Protein AF-H6RP05-F1 (afdb_monomer_lite)

Organism: Blastococcus saxobsidens (strain DD2) (NCBI:txid1146883)

Structure (mmCIF, N/CA/C/O backbone):
data_AF-H6RP05-F1
#
_entry.id   AF-H6RP05-F1
#
loop_
_atom_site.group_PDB
_atom_site.id
_atom_site.type_symbol
_atom_site.label_atom_id
_atom_site.label_alt_id
_atom_site.label_comp_id
_atom_site.label_asym_id
_atom_site.label_entity_id
_atom_site.label_seq_id
_atom_site.pdbx_PDB_ins_code
_atom_site.Cartn_x
_atom_site.Cartn_y
_atom_site.Cartn_z
_atom_site.occupancy
_atom_site.B_iso_or_equiv
_atom_site.auth_seq_id
_atom_site.auth_comp_id
_atom_site.auth_asym_id
_atom_site.auth_atom_id
_atom_site.pdbx_PDB_model_num
ATOM 1 N N . MET A 1 1 ? -2.350 -9.728 -53.971 1.00 42.91 1 MET A N 1
ATOM 2 C CA . MET A 1 1 ? -1.338 -10.068 -52.957 1.00 42.91 1 MET A CA 1
ATOM 3 C C . MET A 1 1 ? -1.697 -9.214 -51.763 1.00 42.91 1 MET A C 1
ATOM 5 O O . MET A 1 1 ? -1.488 -8.012 -51.818 1.00 42.91 1 MET A O 1
ATOM 9 N N . ILE A 1 2 ? -2.475 -9.787 -50.847 1.00 41.34 2 ILE A N 1
ATOM 10 C CA . ILE A 1 2 ? -2.948 -9.093 -49.649 1.00 41.34 2 ILE A CA 1
ATOM 11 C C . ILE A 1 2 ? -1.836 -9.276 -48.624 1.00 41.34 2 ILE A C 1
ATOM 13 O O . ILE A 1 2 ? -1.388 -10.398 -48.407 1.00 41.34 2 ILE A O 1
ATOM 17 N N . ASP A 1 3 ? -1.340 -8.153 -48.126 1.00 42.94 3 ASP A N 1
ATOM 18 C CA . ASP A 1 3 ? -0.384 -8.073 -47.033 1.00 42.94 3 ASP A CA 1
ATOM 19 C C . ASP A 1 3 ? -1.145 -8.438 -45.751 1.00 42.94 3 ASP A C 1
ATOM 21 O O . ASP A 1 3 ? -1.974 -7.660 -45.273 1.00 42.94 3 ASP A O 1
ATOM 25 N N . ASP A 1 4 ? -0.957 -9.673 -45.276 1.00 38.75 4 ASP A N 1
ATOM 26 C CA . ASP A 1 4 ? -1.400 -10.116 -43.954 1.00 38.75 4 ASP A CA 1
ATOM 27 C C . ASP A 1 4 ? -0.517 -9.401 -42.928 1.00 38.75 4 ASP A C 1
ATOM 29 O O . ASP A 1 4 ? 0.504 -9.916 -42.469 1.00 38.75 4 ASP A O 1
ATOM 33 N N . GLY A 1 5 ? -0.907 -8.166 -42.612 1.00 38.09 5 GLY A N 1
ATOM 34 C CA . GLY A 1 5 ? -0.382 -7.418 -41.486 1.00 38.09 5 GLY A CA 1
ATOM 35 C C . GLY A 1 5 ? -0.621 -8.226 -40.221 1.00 38.09 5 GLY A C 1
ATOM 36 O O . GLY A 1 5 ? -1.723 -8.227 -39.671 1.00 38.09 5 GLY A O 1
ATOM 37 N N . ALA A 1 6 ? 0.418 -8.939 -39.798 1.00 39.16 6 ALA A N 1
ATOM 38 C CA . ALA A 1 6 ? 0.503 -9.581 -38.508 1.00 39.16 6 ALA A CA 1
ATOM 39 C C . ALA A 1 6 ? 0.201 -8.528 -37.437 1.00 39.16 6 ALA A C 1
ATOM 41 O O . ALA A 1 6 ? 1.028 -7.670 -37.127 1.00 39.16 6 ALA A O 1
ATOM 42 N N . PHE A 1 7 ? -1.005 -8.585 -36.879 1.00 37.91 7 PHE A N 1
ATOM 43 C CA . PHE A 1 7 ? -1.233 -8.093 -35.536 1.00 37.91 7 PHE A CA 1
ATOM 44 C C . PHE A 1 7 ? -0.396 -8.998 -34.639 1.00 37.91 7 PHE A C 1
ATOM 46 O O . PHE A 1 7 ? -0.829 -10.092 -34.279 1.00 37.91 7 PHE A O 1
ATOM 53 N N . SER A 1 8 ? 0.842 -8.586 -34.370 1.00 38.16 8 SER A N 1
ATOM 54 C CA . SER A 1 8 ? 1.596 -9.121 -33.249 1.00 38.16 8 SER A CA 1
ATOM 55 C C . SER A 1 8 ? 0.767 -8.830 -32.008 1.00 38.16 8 SER A C 1
ATOM 57 O O . SER A 1 8 ? 0.707 -7.701 -31.525 1.00 38.16 8 SER A O 1
ATOM 59 N N . ASP A 1 9 ? 0.055 -9.857 -31.560 1.00 41.81 9 ASP A N 1
ATOM 60 C CA . ASP A 1 9 ? -0.423 -10.006 -30.197 1.00 41.81 9 ASP A CA 1
ATOM 61 C C . ASP A 1 9 ? 0.829 -10.145 -29.325 1.00 41.81 9 ASP A C 1
ATOM 63 O O . ASP A 1 9 ? 1.225 -11.239 -28.920 1.00 41.81 9 ASP A O 1
ATOM 67 N N . ASP A 1 10 ? 1.545 -9.031 -29.144 1.00 37.62 10 ASP A N 1
ATOM 68 C CA . ASP A 1 10 ? 2.538 -8.916 -28.093 1.00 37.62 10 ASP A CA 1
ATOM 69 C C . ASP A 1 10 ? 1.730 -9.053 -26.811 1.00 37.62 10 ASP A C 1
ATOM 71 O O . ASP A 1 10 ? 1.087 -8.104 -26.364 1.00 37.62 10 ASP A O 1
ATOM 75 N N . GLY A 1 11 ? 1.688 -10.282 -26.291 1.00 33.88 11 GLY A N 1
ATOM 76 C CA . GLY A 1 11 ? 1.056 -10.683 -25.042 1.00 33.88 11 GLY A CA 1
ATOM 77 C C . GLY A 1 11 ? 1.725 -10.006 -23.853 1.00 33.88 11 GLY A C 1
ATOM 78 O O . GLY A 1 11 ? 2.263 -10.666 -22.965 1.00 33.88 11 GLY A O 1
ATOM 79 N N . GLN A 1 12 ? 1.710 -8.677 -23.853 1.00 43.00 12 GLN A N 1
ATOM 80 C CA . GLN A 1 12 ? 2.073 -7.813 -22.761 1.00 43.00 12 GLN A CA 1
ATOM 81 C C . GLN A 1 12 ? 1.004 -8.065 -21.709 1.00 43.00 12 GLN A C 1
ATOM 83 O O . GLN A 1 12 ? -0.071 -7.464 -21.710 1.00 43.00 12 GLN A O 1
ATOM 88 N N . ALA A 1 13 ? 1.264 -9.085 -20.889 1.00 45.94 13 ALA A N 1
ATOM 89 C CA . ALA A 1 13 ? 0.439 -9.439 -19.758 1.00 45.94 13 ALA A CA 1
ATOM 90 C C . ALA A 1 13 ? 0.125 -8.139 -19.021 1.00 45.94 13 ALA A C 1
ATOM 92 O O . ALA A 1 13 ? 1.040 -7.428 -18.610 1.00 45.94 13 ALA A O 1
ATOM 93 N N . PHE A 1 14 ? -1.162 -7.801 -18.944 1.00 49.94 14 PHE A N 1
ATOM 94 C CA . PHE A 1 14 ? -1.639 -6.621 -18.242 1.00 49.94 14 PHE A CA 1
ATOM 95 C C . PHE A 1 14 ? -1.082 -6.669 -16.817 1.00 49.94 14 PHE A C 1
ATOM 97 O O . PHE A 1 14 ? -1.543 -7.460 -15.991 1.00 49.94 14 PHE A O 1
ATOM 104 N N . ALA A 1 15 ? -0.039 -5.882 -16.556 1.00 57.09 15 ALA A N 1
ATOM 105 C CA . ALA A 1 15 ? 0.531 -5.774 -15.232 1.00 57.09 15 ALA A CA 1
ATOM 106 C C . ALA A 1 15 ? -0.448 -4.939 -14.395 1.00 57.09 15 ALA A C 1
ATOM 108 O O . ALA A 1 15 ? -0.817 -3.837 -14.816 1.00 57.09 15 ALA A O 1
ATOM 109 N N . PRO A 1 16 ? -0.939 -5.457 -13.257 1.00 65.19 16 PRO A N 1
ATOM 110 C CA . PRO A 1 16 ? -1.782 -4.673 -12.369 1.00 65.19 16 PRO A CA 1
ATOM 111 C C . PRO A 1 16 ? -1.044 -3.394 -11.961 1.00 65.19 16 PRO A C 1
ATOM 113 O O . PRO A 1 16 ? 0.147 -3.422 -11.659 1.00 65.19 16 PRO A O 1
ATOM 116 N N . GLY A 1 17 ? -1.750 -2.264 -11.981 1.00 76.38 17 GLY A N 1
ATOM 117 C CA . GLY A 1 17 ? -1.156 -0.979 -11.633 1.00 76.38 17 GLY A CA 1
ATOM 118 C C . GLY A 1 17 ? -0.700 -0.962 -10.176 1.00 76.38 17 GLY A C 1
ATOM 119 O O . GLY A 1 17 ? -1.502 -1.204 -9.274 1.00 76.38 17 GLY A O 1
ATOM 120 N N . ALA A 1 18 ? 0.573 -0.641 -9.951 1.00 83.19 18 ALA A N 1
ATOM 121 C CA . ALA A 1 18 ? 1.138 -0.365 -8.636 1.00 83.19 18 ALA A CA 1
ATOM 122 C C . ALA A 1 18 ? 0.593 0.972 -8.104 1.00 83.19 18 ALA A C 1
ATOM 124 O O . ALA A 1 18 ? 1.269 1.996 -8.148 1.00 83.19 18 ALA A O 1
ATOM 125 N N . ASP A 1 19 ? -0.669 1.000 -7.677 1.00 85.81 19 ASP A N 1
ATOM 126 C CA . ASP A 1 19 ? -1.358 2.219 -7.251 1.00 85.81 19 ASP A CA 1
ATOM 127 C C . ASP A 1 19 ? -1.814 2.180 -5.783 1.00 85.81 19 ASP A C 1
ATOM 129 O O . ASP A 1 19 ? -1.760 1.160 -5.092 1.00 85.81 19 ASP A O 1
ATOM 133 N N . ARG A 1 20 ? -2.286 3.332 -5.293 1.00 84.69 20 ARG A N 1
ATOM 134 C CA . ARG A 1 20 ? -2.741 3.491 -3.904 1.00 84.69 20 ARG A CA 1
ATOM 135 C C . ARG A 1 20 ? -3.950 2.626 -3.545 1.00 84.69 20 ARG A C 1
ATOM 137 O O . ARG A 1 20 ? -4.128 2.302 -2.376 1.00 84.69 20 ARG A O 1
ATOM 144 N N . TYR A 1 21 ? -4.810 2.297 -4.507 1.00 84.69 21 TYR A N 1
ATOM 145 C CA . TYR A 1 21 ? -5.991 1.475 -4.256 1.00 84.69 21 TYR A CA 1
ATOM 146 C C . TYR A 1 21 ? -5.600 0.013 -4.105 1.00 84.69 21 TYR A C 1
ATOM 148 O O . TYR A 1 21 ? -6.148 -0.665 -3.241 1.00 84.69 21 TYR A O 1
ATOM 156 N N . LEU A 1 22 ? -4.618 -0.446 -4.882 1.00 88.75 22 LEU A N 1
ATOM 157 C CA . LEU A 1 22 ? -4.046 -1.773 -4.711 1.00 88.75 22 LEU A CA 1
ATOM 158 C C . LEU A 1 22 ? -3.297 -1.893 -3.376 1.00 88.75 22 LEU A C 1
ATOM 160 O O . LEU A 1 22 ? -3.514 -2.863 -2.652 1.00 88.75 22 LEU A O 1
ATOM 164 N N . LEU A 1 23 ? -2.497 -0.883 -3.011 1.00 88.44 23 LEU A N 1
ATOM 165 C CA . LEU A 1 23 ? -1.825 -0.824 -1.707 1.00 88.44 23 LEU A CA 1
ATOM 166 C C . LEU A 1 23 ? -2.833 -0.875 -0.547 1.00 88.44 23 LEU A C 1
ATOM 168 O O . LEU A 1 23 ? -2.676 -1.672 0.374 1.00 88.44 23 LEU A O 1
ATOM 172 N N . ARG A 1 24 ? -3.898 -0.065 -0.604 1.00 87.69 24 ARG A N 1
ATOM 173 C CA . ARG A 1 24 ? -4.950 -0.066 0.426 1.00 87.69 24 ARG A CA 1
ATOM 174 C C . ARG A 1 24 ? -5.734 -1.368 0.471 1.00 87.69 24 ARG A C 1
ATOM 176 O O . ARG A 1 24 ? -5.994 -1.862 1.558 1.00 87.69 24 ARG A O 1
ATOM 183 N N . GLY A 1 25 ? -6.075 -1.935 -0.685 1.00 85.88 25 GLY A N 1
ATOM 184 C CA . GLY A 1 25 ? -6.774 -3.216 -0.752 1.00 85.88 25 GLY A CA 1
ATOM 185 C C . GLY A 1 25 ? -5.978 -4.331 -0.076 1.00 85.88 25 GLY A C 1
ATOM 186 O O . GLY A 1 25 ? -6.550 -5.122 0.670 1.00 85.88 25 GLY A O 1
ATOM 187 N N . TRP A 1 26 ? -4.657 -4.363 -0.279 1.00 91.31 26 TRP A N 1
ATOM 188 C CA . TRP A 1 26 ? -3.770 -5.279 0.438 1.00 91.31 26 TRP A CA 1
ATOM 189 C C . TRP A 1 26 ? -3.778 -5.038 1.952 1.00 91.31 26 TRP A C 1
ATOM 191 O O . TRP A 1 26 ? -3.971 -5.979 2.711 1.00 91.31 26 TRP A O 1
ATOM 201 N N . VAL A 1 27 ? -3.643 -3.788 2.401 1.00 88.44 27 VAL A N 1
ATOM 202 C CA . VAL A 1 27 ? -3.684 -3.458 3.837 1.00 88.44 27 VAL A CA 1
ATOM 203 C C . VAL A 1 27 ? -5.011 -3.877 4.484 1.00 88.44 27 VAL A C 1
ATOM 205 O O . VAL A 1 27 ? -5.011 -4.484 5.552 1.00 88.44 27 VAL A O 1
ATOM 208 N N . GLU A 1 28 ? -6.148 -3.590 3.844 1.00 85.81 28 GLU A N 1
ATOM 209 C CA . GLU A 1 28 ? -7.471 -4.006 4.331 1.00 85.81 28 GLU A CA 1
ATOM 210 C C . GLU A 1 28 ? -7.571 -5.529 4.474 1.00 85.81 28 GLU A C 1
ATOM 212 O O . GLU A 1 28 ? -8.138 -6.023 5.449 1.00 85.81 28 GLU A O 1
ATOM 217 N N . LEU A 1 29 ? -7.002 -6.272 3.521 1.00 85.81 29 LEU A N 1
ATOM 218 C CA . LEU A 1 29 ? -6.946 -7.729 3.552 1.00 85.81 29 LEU A CA 1
ATOM 219 C C . LEU A 1 29 ? -6.118 -8.252 4.737 1.00 85.81 29 LEU A C 1
ATOM 221 O O . LEU A 1 29 ? -6.592 -9.140 5.445 1.00 85.81 29 LEU A O 1
ATOM 225 N N . GLU A 1 30 ? -4.920 -7.709 4.968 1.00 86.31 30 GLU A N 1
ATOM 226 C CA . GLU A 1 30 ? -4.054 -8.119 6.087 1.00 86.31 30 GLU A CA 1
ATOM 227 C C . GLU A 1 30 ? -4.733 -7.863 7.440 1.00 86.31 30 GLU A C 1
ATOM 229 O O . GLU A 1 30 ? -4.794 -8.749 8.294 1.00 86.31 30 GLU A O 1
ATOM 234 N N . LEU A 1 31 ? -5.344 -6.688 7.610 1.00 81.75 31 LEU A N 1
ATOM 235 C CA . LEU A 1 31 ? -6.057 -6.334 8.841 1.00 81.75 31 LEU A CA 1
ATOM 236 C C . LEU A 1 31 ? -7.323 -7.175 9.044 1.00 81.75 31 LEU A C 1
ATOM 238 O O . LEU A 1 31 ? -7.668 -7.526 10.174 1.00 81.75 31 LEU A O 1
ATOM 242 N N . ALA A 1 32 ? -8.027 -7.525 7.963 1.00 76.44 32 ALA A N 1
ATOM 243 C CA . ALA A 1 32 ? -9.167 -8.430 8.037 1.00 76.44 32 ALA A CA 1
ATOM 244 C C . ALA A 1 32 ? -8.739 -9.817 8.548 1.00 76.44 32 ALA A C 1
ATOM 246 O O . ALA A 1 32 ? -9.412 -10.382 9.413 1.00 76.44 32 ALA A O 1
ATOM 247 N N . LEU A 1 33 ? -7.606 -10.340 8.069 1.00 78.44 33 LEU A N 1
ATOM 248 C CA . LEU A 1 33 ? -7.051 -11.614 8.528 1.00 78.44 33 LEU A CA 1
ATOM 249 C C . LEU A 1 33 ? -6.587 -11.561 9.984 1.00 78.44 33 LEU A C 1
ATOM 251 O O . LEU A 1 33 ? -6.911 -12.469 10.751 1.00 78.44 33 LEU A O 1
ATOM 255 N N . GLU A 1 34 ? -5.894 -10.494 10.386 1.00 78.94 34 GLU A N 1
ATOM 256 C CA . GLU A 1 34 ? -5.493 -10.275 11.782 1.00 78.94 34 GLU A CA 1
ATOM 257 C C . GLU A 1 34 ? -6.715 -10.210 12.714 1.00 78.94 34 GLU A C 1
ATOM 259 O O . GLU A 1 34 ? -6.728 -10.808 13.792 1.00 78.94 34 GLU A O 1
ATOM 264 N N . GLY A 1 35 ? -7.789 -9.560 12.259 1.00 73.25 35 GLY A N 1
ATOM 265 C CA . GLY A 1 35 ? -9.073 -9.485 12.956 1.00 73.25 35 GLY A CA 1
ATOM 266 C C . GLY A 1 35 ? -9.890 -10.784 12.954 1.00 73.25 35 GLY A C 1
ATOM 267 O O . GLY A 1 35 ? -10.988 -10.807 13.515 1.00 73.25 35 GLY A O 1
ATOM 268 N N . GLY A 1 36 ? -9.398 -11.859 12.329 1.00 69.25 36 GLY A N 1
ATOM 269 C CA . GLY A 1 36 ? -10.081 -13.152 12.249 1.00 69.25 36 GLY A CA 1
ATOM 270 C C . GLY A 1 36 ? -11.292 -13.170 11.311 1.00 69.25 36 GLY A C 1
ATOM 271 O O . GLY A 1 36 ? -12.155 -14.043 11.435 1.00 69.25 36 GLY A O 1
ATOM 272 N N . VAL A 1 37 ? -11.387 -12.213 10.383 1.00 74.19 37 VAL A N 1
ATOM 273 C CA . VAL A 1 37 ? -12.422 -12.202 9.347 1.00 74.19 37 VAL A CA 1
ATOM 274 C C . VAL A 1 37 ? -12.096 -13.299 8.328 1.00 74.19 37 VAL A C 1
ATOM 276 O O . VAL A 1 37 ? -10.973 -13.352 7.827 1.00 74.19 37 VAL A O 1
ATOM 279 N N . PRO A 1 38 ? -13.046 -14.189 7.989 1.00 67.69 38 PRO A N 1
ATOM 280 C CA . PRO A 1 38 ? -12.816 -15.193 6.963 1.00 67.69 38 PRO A CA 1
ATOM 281 C C . PRO A 1 38 ? -12.661 -14.507 5.604 1.00 67.69 38 PRO A C 1
ATOM 283 O O . PRO A 1 38 ? -13.606 -13.903 5.093 1.00 67.69 38 PRO A O 1
ATOM 286 N N . VAL A 1 39 ? -11.467 -14.611 5.021 1.00 65.31 39 VAL A N 1
ATOM 287 C CA . VAL A 1 39 ? -11.192 -14.155 3.660 1.00 65.31 39 VAL A CA 1
ATOM 288 C C . VAL A 1 39 ? -10.827 -15.368 2.812 1.00 65.31 39 VAL A C 1
ATOM 290 O O . VAL A 1 39 ? -9.823 -16.030 3.060 1.00 65.31 39 VAL A O 1
ATOM 293 N N . ASP A 1 40 ? -11.686 -15.687 1.842 1.00 75.38 40 ASP A N 1
ATOM 294 C CA . ASP A 1 40 ? -11.553 -16.871 0.986 1.00 75.38 40 ASP A CA 1
ATOM 295 C C . ASP A 1 40 ? -10.482 -16.654 -0.115 1.00 75.38 40 ASP A C 1
ATOM 297 O O . ASP A 1 40 ? -9.439 -16.034 0.093 1.00 75.38 40 ASP A O 1
ATOM 301 N N . ALA A 1 41 ? -10.734 -17.131 -1.341 1.00 71.06 41 ALA A N 1
ATOM 302 C CA . ALA A 1 41 ? -9.833 -17.044 -2.494 1.00 71.06 41 ALA A CA 1
ATOM 303 C C . ALA A 1 41 ? -9.334 -15.619 -2.822 1.00 71.06 41 ALA A C 1
ATOM 305 O O . ALA A 1 41 ? -8.306 -15.471 -3.483 1.00 71.06 41 ALA A O 1
ATOM 306 N N . ALA A 1 42 ? -10.030 -14.581 -2.346 1.00 68.12 42 ALA A N 1
ATOM 307 C CA . ALA A 1 42 ? -9.620 -13.189 -2.492 1.00 68.12 42 ALA A CA 1
ATOM 308 C C . ALA A 1 42 ? -8.229 -12.916 -1.897 1.00 68.12 42 ALA A C 1
ATOM 310 O O . ALA A 1 42 ? -7.487 -12.136 -2.486 1.00 68.12 42 ALA A O 1
ATOM 311 N N . HIS A 1 43 ? -7.846 -13.597 -0.808 1.00 72.94 43 HIS A N 1
ATOM 312 C CA . HIS A 1 43 ? -6.509 -13.457 -0.231 1.00 72.94 43 HIS A CA 1
ATOM 313 C C . HIS A 1 43 ? -5.429 -13.919 -1.215 1.00 72.94 43 HIS A C 1
ATOM 315 O O . HIS A 1 43 ? -4.562 -13.143 -1.595 1.00 72.94 43 HIS A O 1
ATOM 321 N N . ALA A 1 44 ? -5.531 -15.156 -1.711 1.00 76.06 44 ALA A N 1
ATOM 322 C CA . ALA A 1 44 ? -4.536 -15.719 -2.625 1.00 76.06 44 ALA A CA 1
ATOM 323 C C . ALA A 1 44 ? -4.401 -1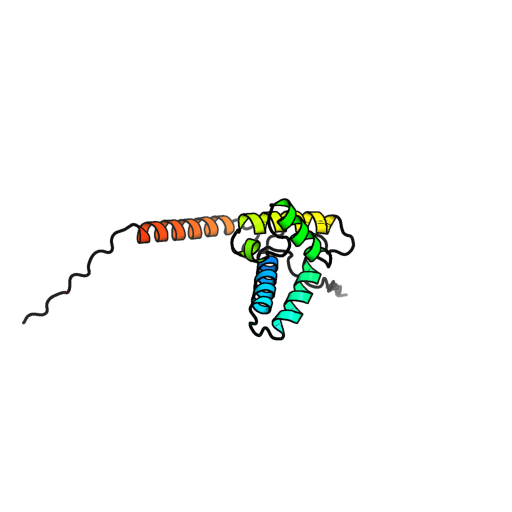4.904 -3.921 1.00 76.06 44 ALA A C 1
ATOM 325 O O . ALA A 1 44 ? -3.292 -14.708 -4.412 1.00 76.06 44 ALA A O 1
ATOM 326 N N . VAL A 1 45 ? -5.523 -14.416 -4.459 1.00 80.31 45 VAL A N 1
ATOM 327 C CA . VAL A 1 45 ? -5.523 -13.573 -5.661 1.00 80.31 45 VAL A CA 1
ATOM 328 C C . VAL A 1 45 ? -4.874 -12.225 -5.375 1.00 80.31 45 VAL A C 1
ATOM 330 O O . VAL A 1 45 ? -4.006 -11.801 -6.129 1.00 80.31 45 VAL A O 1
ATOM 333 N N . LEU A 1 46 ? -5.274 -11.545 -4.302 1.00 81.75 46 LEU A N 1
ATOM 334 C CA . LEU A 1 46 ? -4.787 -10.202 -4.024 1.00 81.75 46 LEU A CA 1
ATOM 335 C C . LEU A 1 46 ? -3.310 -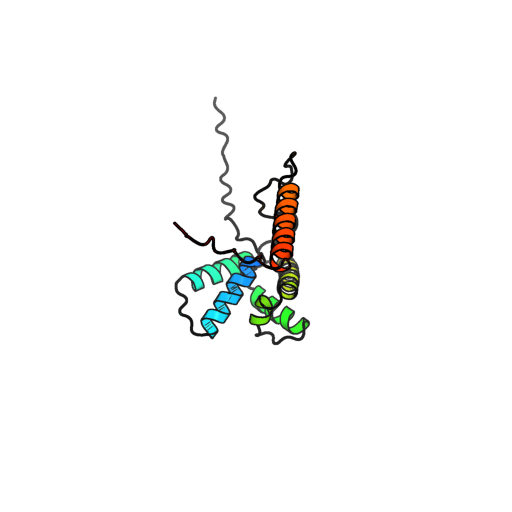10.211 -3.612 1.00 81.75 46 LEU A C 1
ATOM 337 O O . LEU A 1 46 ? -2.560 -9.389 -4.125 1.00 81.75 46 LEU A O 1
ATOM 341 N N . SER A 1 47 ? -2.855 -11.170 -2.802 1.00 83.12 47 SER A N 1
ATOM 342 C CA . SER A 1 47 ? -1.433 -11.308 -2.457 1.00 83.12 47 SER A CA 1
ATOM 343 C C . SER A 1 47 ? -0.558 -11.569 -3.694 1.00 83.12 47 SER A C 1
ATOM 345 O O . SER A 1 47 ? 0.514 -10.981 -3.817 1.00 83.12 47 SER A O 1
ATOM 347 N N . ASP A 1 48 ? -1.015 -12.388 -4.650 1.00 85.94 48 ASP A N 1
ATOM 348 C CA . ASP A 1 48 ? -0.303 -12.618 -5.921 1.00 85.94 48 ASP A CA 1
ATOM 349 C C . ASP A 1 48 ? -0.305 -11.366 -6.816 1.00 85.94 48 ASP A C 1
ATOM 351 O O . ASP A 1 48 ? 0.739 -10.979 -7.341 1.00 85.94 48 ASP A O 1
ATOM 355 N N . VAL A 1 49 ? -1.446 -10.681 -6.942 1.00 86.25 49 VAL A N 1
ATOM 356 C CA . VAL A 1 49 ? -1.569 -9.430 -7.715 1.00 86.25 49 VAL A CA 1
ATOM 357 C C . VAL A 1 49 ? -0.654 -8.341 -7.155 1.00 86.25 49 VAL A C 1
ATOM 359 O O . VAL A 1 49 ? -0.016 -7.621 -7.918 1.00 86.25 49 VAL A O 1
ATOM 362 N N . VAL A 1 50 ? -0.563 -8.237 -5.834 1.00 89.25 50 VAL A N 1
ATOM 363 C CA . VAL A 1 50 ? 0.230 -7.232 -5.122 1.00 89.25 50 VAL A CA 1
ATOM 364 C C . VAL A 1 50 ? 1.729 -7.469 -5.324 1.00 89.25 50 VAL A C 1
ATOM 366 O O . VAL A 1 50 ? 2.443 -6.542 -5.707 1.00 89.25 50 VAL A O 1
ATOM 369 N N . VAL A 1 51 ? 2.195 -8.718 -5.211 1.00 90.69 51 VAL A N 1
ATOM 370 C CA . VAL A 1 51 ? 3.590 -9.077 -5.529 1.00 90.69 51 VAL A CA 1
ATOM 371 C C . VAL A 1 51 ? 3.903 -8.854 -7.011 1.00 90.69 51 VAL A C 1
ATOM 373 O O . VAL A 1 51 ? 4.991 -8.387 -7.338 1.00 90.69 51 VAL A O 1
ATOM 376 N N . ARG A 1 52 ? 2.963 -9.134 -7.921 1.00 85.62 52 ARG A N 1
ATOM 377 C CA . ARG A 1 52 ? 3.141 -8.851 -9.357 1.00 85.62 52 ARG A CA 1
ATOM 378 C C . ARG A 1 52 ? 3.150 -7.366 -9.695 1.00 85.62 52 ARG A C 1
ATOM 380 O O . ARG A 1 52 ? 3.706 -7.023 -10.728 1.00 85.62 52 ARG A O 1
ATOM 387 N N . ALA A 1 53 ? 2.514 -6.522 -8.886 1.00 88.06 53 ALA A N 1
ATOM 388 C CA . ALA A 1 53 ? 2.456 -5.081 -9.114 1.00 88.06 53 ALA A CA 1
ATOM 389 C C . ALA A 1 53 ? 3.680 -4.358 -8.543 1.00 88.06 53 ALA A C 1
ATOM 391 O O . ALA A 1 53 ? 4.282 -3.546 -9.234 1.00 88.06 53 ALA A O 1
ATOM 392 N N . PHE A 1 54 ? 4.049 -4.647 -7.293 1.00 88.69 54 PHE A N 1
ATOM 393 C CA . PHE A 1 54 ? 5.095 -3.915 -6.567 1.00 88.69 54 PHE A CA 1
ATOM 394 C C . PHE A 1 54 ? 6.421 -4.675 -6.448 1.00 88.69 54 PHE A C 1
ATOM 396 O O . PHE A 1 54 ? 7.432 -4.102 -6.051 1.00 88.69 54 PHE A O 1
ATOM 403 N N . GLY A 1 55 ? 6.434 -5.967 -6.772 1.00 89.75 55 GLY A N 1
ATOM 404 C CA . GLY A 1 55 ? 7.574 -6.842 -6.531 1.00 89.75 55 GLY A CA 1
ATOM 405 C C . GLY A 1 55 ? 7.620 -7.398 -5.100 1.00 89.75 55 GLY A C 1
ATOM 406 O O . GLY A 1 55 ? 6.966 -6.894 -4.185 1.00 89.75 55 GLY A O 1
ATOM 407 N N . PRO A 1 56 ? 8.417 -8.455 -4.866 1.00 90.38 56 PRO A N 1
ATOM 408 C CA . PRO A 1 56 ? 8.475 -9.149 -3.576 1.00 90.38 56 PRO A CA 1
ATOM 409 C C . PRO A 1 56 ? 9.109 -8.318 -2.447 1.00 90.38 56 PRO A C 1
ATOM 411 O O . PRO A 1 56 ? 8.931 -8.648 -1.276 1.00 90.38 56 PRO A O 1
ATOM 414 N N . GLY A 1 57 ? 9.857 -7.258 -2.775 1.00 92.00 57 GLY A N 1
ATOM 415 C CA . GLY A 1 57 ? 10.505 -6.380 -1.794 1.00 92.00 57 GLY A CA 1
ATOM 416 C C . GLY A 1 57 ? 9.541 -5.461 -1.038 1.00 92.00 57 GLY A C 1
ATOM 417 O O . GLY A 1 57 ? 9.886 -4.969 0.038 1.00 92.00 57 GLY A O 1
ATOM 418 N N . MET A 1 58 ? 8.317 -5.280 -1.546 1.00 94.00 58 MET A N 1
ATOM 419 C CA . MET A 1 58 ? 7.375 -4.276 -1.050 1.00 94.00 58 MET A CA 1
ATOM 420 C C . MET A 1 58 ? 7.071 -4.365 0.446 1.00 94.00 58 MET A C 1
ATOM 422 O O . MET A 1 58 ? 6.917 -3.338 1.096 1.00 94.00 58 MET A O 1
ATOM 426 N N . PHE A 1 59 ? 7.021 -5.572 1.014 1.00 94.00 59 PHE A N 1
ATOM 427 C CA . PHE A 1 59 ? 6.671 -5.761 2.421 1.00 94.00 59 PHE A CA 1
ATOM 428 C C . PHE A 1 59 ? 7.729 -5.143 3.339 1.00 94.00 59 PHE A C 1
ATOM 430 O O . PHE A 1 59 ? 7.398 -4.494 4.330 1.00 94.00 59 PHE A O 1
ATOM 437 N N . GLY A 1 60 ? 9.005 -5.289 2.965 1.00 95.25 60 GLY A N 1
ATOM 438 C CA . GLY A 1 60 ? 10.118 -4.649 3.661 1.00 95.25 60 GLY A CA 1
ATOM 439 C C . GLY A 1 60 ? 10.076 -3.132 3.504 1.00 95.25 60 GLY A C 1
ATOM 440 O O . GLY A 1 60 ? 10.201 -2.414 4.489 1.00 95.25 60 GLY A O 1
ATOM 441 N N . TRP A 1 61 ? 9.811 -2.636 2.295 1.00 96.44 61 TRP A N 1
ATOM 442 C CA . TRP A 1 61 ? 9.768 -1.196 2.018 1.00 96.44 61 TRP A CA 1
ATOM 443 C C . TRP A 1 61 ? 8.617 -0.480 2.735 1.00 96.44 61 TRP A C 1
ATOM 445 O O . TRP A 1 61 ? 8.800 0.637 3.221 1.00 96.44 61 TRP A O 1
ATOM 455 N N . VAL A 1 62 ? 7.449 -1.119 2.861 1.00 96.00 62 VAL A N 1
ATOM 456 C CA . VAL A 1 62 ? 6.334 -0.599 3.671 1.00 96.00 62 VAL A CA 1
ATOM 457 C C . VAL A 1 62 ? 6.742 -0.506 5.141 1.00 96.00 62 VAL A C 1
ATOM 459 O O . VAL A 1 62 ? 6.589 0.552 5.750 1.00 96.00 62 VAL A O 1
ATOM 462 N N . ALA A 1 63 ? 7.318 -1.577 5.696 1.00 95.56 63 ALA A N 1
ATOM 463 C CA . ALA A 1 63 ? 7.777 -1.602 7.083 1.00 95.56 63 ALA A CA 1
ATOM 464 C C . ALA A 1 63 ? 8.860 -0.539 7.355 1.00 95.56 63 ALA A C 1
ATOM 466 O O . ALA A 1 63 ? 8.807 0.162 8.366 1.00 95.56 63 ALA A O 1
ATOM 467 N N . GLU A 1 64 ? 9.813 -0.370 6.433 1.00 95.38 64 GLU A N 1
ATOM 468 C CA . GLU A 1 64 ? 10.839 0.679 6.483 1.00 95.38 64 GLU A CA 1
ATOM 469 C C . GLU A 1 64 ? 10.231 2.085 6.440 1.00 95.38 64 GLU A C 1
ATOM 471 O O . GLU A 1 64 ? 10.668 2.965 7.182 1.00 95.38 64 GLU A O 1
ATOM 476 N N . THR A 1 65 ? 9.206 2.300 5.611 1.00 95.62 65 THR A N 1
ATOM 477 C CA . THR A 1 65 ? 8.535 3.601 5.495 1.00 95.62 65 THR A CA 1
ATOM 478 C C . THR A 1 65 ? 7.792 3.960 6.778 1.00 95.62 65 THR A C 1
ATOM 480 O O . THR A 1 65 ? 7.941 5.071 7.286 1.00 95.62 65 THR A O 1
ATOM 483 N N . LEU A 1 66 ? 7.042 3.013 7.348 1.00 94.94 66 LEU A N 1
ATOM 484 C CA . LEU A 1 66 ? 6.372 3.202 8.636 1.00 94.94 66 LEU A CA 1
ATOM 485 C C . LEU A 1 66 ? 7.386 3.528 9.740 1.00 94.94 66 LEU A C 1
ATOM 487 O O . LEU A 1 66 ? 7.194 4.489 10.487 1.00 94.94 66 LEU A O 1
ATOM 491 N N . ALA A 1 67 ? 8.507 2.802 9.786 1.00 96.12 67 ALA A N 1
ATOM 492 C CA . ALA A 1 67 ? 9.587 3.072 10.732 1.00 96.12 67 ALA A CA 1
ATOM 493 C C . ALA A 1 67 ? 10.175 4.486 10.564 1.00 96.12 67 ALA A C 1
ATOM 495 O O . ALA A 1 67 ? 10.409 5.183 11.553 1.00 96.12 67 ALA A O 1
ATOM 496 N N . ALA A 1 68 ? 10.398 4.923 9.320 1.00 94.31 68 ALA A N 1
ATOM 497 C CA . ALA A 1 68 ? 10.931 6.248 9.005 1.00 94.31 68 ALA A CA 1
ATOM 498 C C . ALA A 1 68 ? 9.978 7.385 9.416 1.00 94.31 68 ALA A C 1
ATOM 500 O O . ALA A 1 68 ? 10.428 8.462 9.805 1.00 94.31 68 ALA A O 1
ATOM 501 N N . GLU A 1 69 ? 8.671 7.125 9.400 1.00 92.25 69 GLU A N 1
ATOM 502 C CA . GLU A 1 69 ? 7.615 8.038 9.858 1.00 92.25 69 GLU A CA 1
ATOM 503 C C . GLU A 1 69 ? 7.364 7.938 11.381 1.00 92.25 69 GLU A C 1
ATOM 505 O O . GLU A 1 69 ? 6.440 8.555 11.915 1.00 92.25 69 GLU A O 1
ATOM 510 N N . GLY A 1 70 ? 8.192 7.174 12.106 1.00 94.25 70 GLY A N 1
ATOM 511 C CA . GLY A 1 70 ? 8.105 7.002 13.558 1.00 94.25 70 GLY A CA 1
ATOM 512 C C . GLY A 1 70 ? 6.929 6.137 14.016 1.00 94.25 70 GLY A C 1
ATOM 513 O O . GLY A 1 70 ? 6.514 6.234 15.173 1.00 94.25 70 GLY A O 1
ATOM 514 N N . ARG A 1 71 ? 6.371 5.319 13.119 1.00 93.88 71 ARG A N 1
ATOM 515 C CA . ARG A 1 71 ? 5.301 4.355 13.399 1.00 93.88 71 ARG A CA 1
ATOM 516 C C . ARG A 1 71 ? 5.882 2.976 13.697 1.00 93.88 71 ARG A C 1
ATOM 518 O O . ARG A 1 71 ? 7.041 2.691 13.395 1.00 93.88 71 ARG A O 1
ATOM 525 N N . ASP A 1 72 ? 5.064 2.118 14.298 1.00 93.75 72 ASP A N 1
ATOM 526 C CA . ASP A 1 72 ? 5.385 0.695 14.386 1.00 93.75 72 ASP A CA 1
ATOM 527 C C . ASP A 1 72 ? 5.443 0.117 12.954 1.00 93.75 72 ASP A C 1
ATOM 529 O O . ASP A 1 72 ? 4.489 0.307 12.196 1.00 93.75 72 ASP A O 1
ATOM 533 N N . PRO A 1 73 ? 6.527 -0.574 12.551 1.00 94.19 73 PRO A N 1
ATOM 534 C CA . PRO A 1 73 ? 6.634 -1.196 11.231 1.00 94.19 73 PRO A CA 1
ATOM 535 C C . PRO A 1 73 ? 5.527 -2.208 10.900 1.00 94.19 73 PRO A C 1
ATOM 537 O O . PRO A 1 73 ? 5.396 -2.589 9.739 1.00 94.19 73 PRO A O 1
ATOM 540 N N . GLN A 1 74 ? 4.788 -2.697 11.901 1.00 91.69 74 GLN A N 1
ATOM 541 C CA . GLN A 1 74 ? 3.657 -3.616 11.730 1.00 91.69 74 GLN A CA 1
ATOM 542 C C . GLN A 1 74 ? 2.289 -2.912 11.758 1.00 91.69 74 GLN A C 1
ATOM 544 O O . GLN A 1 74 ? 1.274 -3.552 11.501 1.00 91.69 74 GLN A O 1
ATOM 549 N N . ASP A 1 75 ? 2.234 -1.605 12.037 1.00 92.25 75 ASP A N 1
ATOM 550 C CA . ASP A 1 75 ? 0.987 -0.831 12.095 1.00 92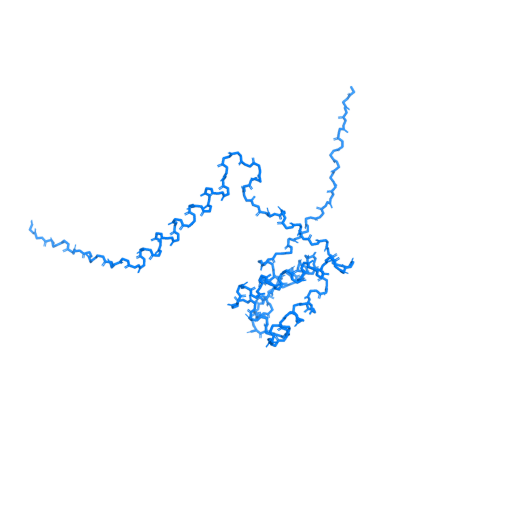.25 75 ASP A CA 1
ATOM 551 C C . ASP A 1 75 ? 0.500 -0.454 10.689 1.00 92.25 75 ASP A C 1
ATOM 553 O O . ASP A 1 75 ? 0.556 0.699 10.253 1.00 92.25 75 ASP A O 1
ATOM 557 N N . LEU A 1 76 ? 0.016 -1.455 9.951 1.00 90.25 76 LEU A N 1
ATOM 558 C CA . LEU A 1 76 ? -0.548 -1.253 8.618 1.00 90.25 76 LEU A CA 1
ATOM 559 C C . LEU A 1 76 ? -1.829 -0.404 8.656 1.00 90.25 76 LEU A C 1
ATOM 561 O O . LEU A 1 76 ? -2.130 0.285 7.680 1.00 90.25 76 LEU A O 1
ATOM 565 N N . ALA A 1 77 ? -2.556 -0.391 9.780 1.00 89.00 77 ALA A N 1
ATOM 566 C CA . ALA A 1 77 ? -3.760 0.423 9.956 1.00 89.00 77 ALA A CA 1
ATOM 567 C C . ALA A 1 77 ? -3.485 1.923 9.765 1.00 89.00 77 ALA A C 1
ATOM 569 O O . ALA A 1 77 ? -4.322 2.630 9.197 1.00 89.00 77 ALA A O 1
ATOM 570 N N . ALA A 1 78 ? -2.275 2.388 10.100 1.00 90.00 78 ALA A N 1
ATOM 571 C CA . ALA A 1 78 ? -1.844 3.758 9.834 1.00 90.00 78 ALA A CA 1
ATOM 572 C C . ALA A 1 78 ? -1.988 4.171 8.354 1.00 90.00 78 ALA A C 1
ATOM 574 O O . ALA A 1 78 ? -2.293 5.329 8.074 1.00 90.00 78 ALA A O 1
ATOM 575 N N . LEU A 1 79 ? -1.820 3.244 7.401 1.00 87.62 79 LEU A N 1
ATOM 576 C CA . LEU A 1 79 ? -1.958 3.523 5.962 1.00 87.62 79 LEU A CA 1
ATOM 577 C C . LEU A 1 79 ? -3.423 3.667 5.504 1.00 87.62 79 LEU A C 1
ATOM 579 O O . LEU A 1 79 ? -3.696 4.266 4.456 1.00 87.62 79 LEU A O 1
ATOM 583 N N . LEU A 1 80 ? -4.383 3.127 6.260 1.00 86.00 80 LEU A N 1
ATOM 584 C CA . LEU A 1 80 ? -5.810 3.356 6.005 1.00 86.00 80 LEU A CA 1
ATOM 585 C C . LEU A 1 80 ? -6.281 4.671 6.619 1.00 86.00 80 LEU A C 1
ATOM 587 O O . LEU A 1 80 ? -7.041 5.403 5.979 1.00 86.00 80 LEU A O 1
ATOM 591 N N . ASP A 1 81 ? -5.794 4.976 7.820 1.00 88.00 81 ASP A N 1
ATOM 592 C CA . ASP A 1 81 ? -6.202 6.152 8.588 1.00 88.00 81 ASP A CA 1
ATOM 593 C C . ASP A 1 81 ? -5.596 7.462 8.057 1.00 88.00 81 ASP A C 1
ATOM 595 O O . ASP A 1 81 ? -6.208 8.525 8.194 1.00 88.00 81 ASP A O 1
ATOM 599 N N . ASP A 1 82 ? -4.423 7.401 7.418 1.00 86.56 82 ASP A N 1
ATOM 600 C CA . ASP A 1 82 ? -3.691 8.561 6.902 1.00 86.56 82 ASP A CA 1
ATOM 601 C C . ASP A 1 82 ? -3.457 8.441 5.381 1.00 86.56 82 ASP A C 1
ATOM 603 O O . ASP A 1 82 ? -2.602 7.695 4.899 1.00 86.56 82 ASP A O 1
ATOM 607 N N . GLU A 1 83 ? -4.251 9.182 4.594 1.00 85.25 83 GLU A N 1
ATOM 608 C CA . GLU A 1 83 ? -4.130 9.202 3.125 1.00 85.25 83 GLU A CA 1
ATOM 609 C C . GLU A 1 83 ? -2.801 9.805 2.658 1.00 85.25 83 GLU A C 1
ATOM 611 O O . GLU A 1 83 ? -2.225 9.307 1.691 1.00 85.25 83 GLU A O 1
ATOM 616 N N . ASP A 1 84 ? -2.271 10.806 3.363 1.00 90.12 84 ASP A N 1
ATOM 617 C CA . ASP A 1 84 ? -1.006 11.435 2.987 1.00 90.12 84 ASP A CA 1
ATOM 618 C C . ASP A 1 84 ? 0.168 10.476 3.247 1.00 90.12 84 ASP A C 1
ATOM 620 O O . ASP A 1 84 ? 1.120 10.432 2.464 1.00 90.12 84 ASP A O 1
ATOM 624 N N . LEU A 1 85 ? 0.113 9.693 4.330 1.00 91.06 85 LEU A N 1
ATOM 625 C CA . LEU A 1 85 ? 1.088 8.636 4.612 1.00 91.06 85 LEU A CA 1
ATOM 626 C C . LEU A 1 85 ? 1.034 7.523 3.558 1.00 91.06 85 LEU A C 1
ATOM 628 O O . LEU A 1 85 ? 2.081 7.070 3.095 1.00 91.06 85 LEU A O 1
ATOM 632 N N . ALA A 1 86 ? -0.163 7.111 3.135 1.00 87.19 86 ALA A N 1
ATOM 633 C CA . ALA A 1 86 ? -0.320 6.128 2.064 1.00 87.19 86 ALA A CA 1
ATOM 634 C C . ALA A 1 86 ? 0.263 6.627 0.731 1.00 87.19 86 ALA A C 1
ATOM 636 O O . ALA A 1 86 ? 0.933 5.868 0.030 1.00 87.19 86 ALA A O 1
ATOM 637 N N . GLU A 1 87 ? 0.062 7.905 0.390 1.00 89.25 87 GLU A N 1
ATOM 638 C CA . GLU A 1 87 ? 0.645 8.499 -0.817 1.00 89.25 87 GLU A CA 1
ATOM 639 C C . GLU A 1 87 ? 2.172 8.607 -0.735 1.00 89.25 87 GLU A C 1
ATOM 641 O O . GLU A 1 87 ? 2.852 8.242 -1.694 1.00 89.25 87 GLU A O 1
ATOM 646 N N . ARG A 1 88 ? 2.736 9.027 0.407 1.00 92.31 88 ARG A N 1
ATOM 647 C CA . ARG A 1 88 ? 4.199 9.031 0.605 1.00 92.31 88 ARG A CA 1
ATOM 648 C C . ARG A 1 88 ? 4.792 7.626 0.522 1.00 92.31 88 ARG A C 1
ATOM 650 O O . ARG A 1 88 ? 5.812 7.437 -0.132 1.00 92.31 88 ARG A O 1
ATOM 657 N N . THR A 1 89 ? 4.122 6.642 1.118 1.00 94.06 89 THR A N 1
ATOM 658 C CA . THR A 1 89 ? 4.532 5.233 1.042 1.00 94.06 89 THR A CA 1
ATOM 659 C C . THR A 1 89 ? 4.542 4.740 -0.397 1.00 94.06 89 THR A C 1
ATOM 661 O O . THR A 1 89 ? 5.485 4.073 -0.809 1.00 94.06 89 THR A O 1
ATOM 664 N N . LEU A 1 90 ? 3.543 5.120 -1.196 1.00 92.38 90 LEU A N 1
ATOM 665 C CA . LEU A 1 90 ? 3.502 4.758 -2.609 1.00 92.38 90 LEU A CA 1
ATOM 666 C C . LEU A 1 90 ? 4.671 5.356 -3.406 1.00 92.38 90 LEU A C 1
ATOM 668 O O . LEU A 1 90 ? 5.234 4.665 -4.250 1.00 92.38 90 LEU A O 1
ATOM 672 N N . VAL A 1 91 ? 5.058 6.604 -3.125 1.00 91.19 91 VAL A N 1
ATOM 673 C CA . VAL A 1 91 ? 6.231 7.231 -3.759 1.00 91.19 91 VAL A CA 1
ATOM 674 C C . VAL A 1 91 ? 7.500 6.441 -3.445 1.00 91.19 91 VAL A C 1
ATOM 676 O O . VAL A 1 91 ? 8.233 6.092 -4.366 1.00 91.19 91 VAL A O 1
ATOM 679 N N . VAL A 1 92 ? 7.717 6.085 -2.174 1.00 93.25 92 VAL A N 1
ATOM 680 C CA . VAL A 1 92 ? 8.871 5.264 -1.770 1.00 93.25 92 VAL A CA 1
ATOM 681 C C . VAL A 1 92 ? 8.838 3.901 -2.459 1.00 93.25 92 VAL A C 1
ATOM 683 O O . VAL A 1 92 ? 9.861 3.445 -2.959 1.00 93.25 92 VAL A O 1
ATOM 686 N N . LEU A 1 93 ? 7.670 3.256 -2.543 1.00 92.38 93 LEU A N 1
ATOM 687 C CA . LEU A 1 93 ? 7.525 1.988 -3.259 1.00 92.38 93 LEU A CA 1
ATOM 688 C C . LEU A 1 93 ? 7.931 2.120 -4.731 1.00 92.38 93 LEU A C 1
ATOM 690 O O . LEU A 1 93 ? 8.687 1.286 -5.214 1.00 92.38 93 LEU A O 1
ATOM 694 N N . HIS A 1 94 ? 7.488 3.163 -5.437 1.00 91.25 94 HIS A N 1
ATOM 695 C CA . HIS A 1 94 ? 7.866 3.386 -6.840 1.00 91.25 94 HIS A CA 1
ATOM 696 C C . HIS A 1 94 ? 9.358 3.653 -7.022 1.00 91.25 94 HIS A C 1
ATOM 698 O O . HIS A 1 94 ? 9.950 3.151 -7.974 1.00 91.25 94 HIS A O 1
ATOM 704 N N . GLU A 1 95 ? 9.973 4.406 -6.111 1.00 89.50 95 GLU A N 1
ATOM 705 C CA . GLU A 1 95 ? 11.422 4.622 -6.116 1.00 89.50 95 GLU A CA 1
ATOM 706 C C . GLU A 1 95 ? 12.170 3.296 -5.929 1.00 89.50 95 GLU A C 1
ATOM 708 O O . GLU A 1 95 ? 13.030 2.956 -6.738 1.00 89.50 95 GLU A O 1
ATOM 713 N N . ARG A 1 96 ? 11.778 2.493 -4.932 1.00 91.12 96 ARG A N 1
ATOM 714 C CA . ARG A 1 96 ? 12.381 1.180 -4.657 1.00 91.12 96 ARG A CA 1
ATOM 715 C C . ARG A 1 96 ? 12.169 0.166 -5.776 1.00 91.12 96 ARG A C 1
ATOM 717 O O . ARG A 1 96 ? 13.076 -0.607 -6.063 1.00 91.12 96 ARG A O 1
ATOM 724 N N . MET A 1 97 ? 11.012 0.191 -6.435 1.00 87.25 97 MET A N 1
ATOM 725 C CA . 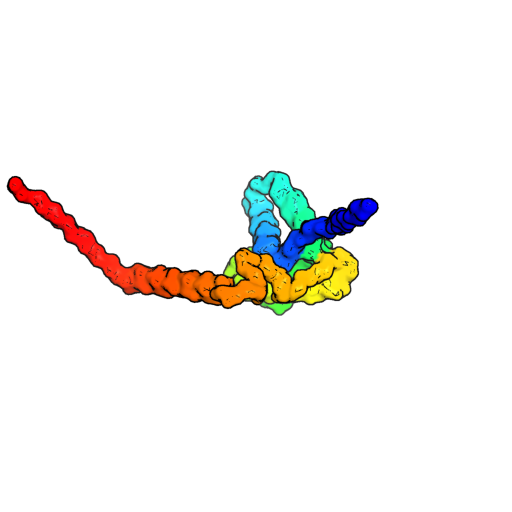MET A 1 97 ? 10.758 -0.619 -7.630 1.00 87.25 97 MET A CA 1
ATOM 726 C C . MET A 1 97 ? 11.757 -0.300 -8.747 1.00 87.25 97 MET A C 1
ATOM 728 O O . MET A 1 97 ? 12.225 -1.212 -9.414 1.00 87.25 97 MET A O 1
ATOM 732 N N . GLY A 1 98 ? 12.128 0.972 -8.926 1.00 78.38 98 GLY A N 1
ATOM 733 C CA . GLY A 1 98 ? 13.155 1.367 -9.895 1.00 78.38 98 GLY A CA 1
ATOM 734 C C . GLY A 1 98 ? 14.583 0.946 -9.516 1.00 78.38 98 GLY A C 1
ATOM 735 O O . GLY A 1 98 ? 15.462 0.956 -10.375 1.00 78.38 98 GLY A O 1
ATOM 736 N N . GLU A 1 99 ? 14.824 0.590 -8.250 1.00 81.31 99 GLU A N 1
ATOM 737 C CA . GLU A 1 99 ? 16.126 0.153 -7.724 1.00 81.31 99 GLU A CA 1
ATOM 738 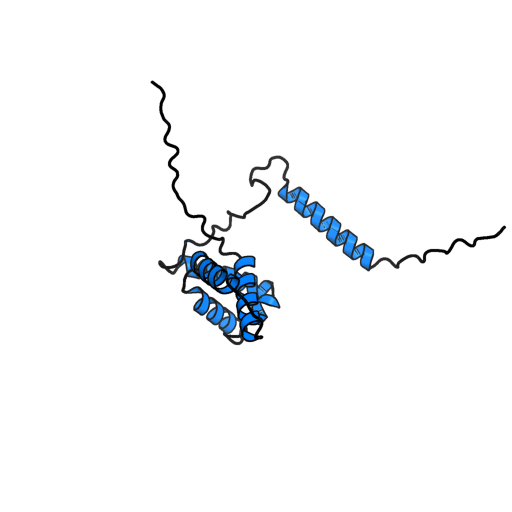C C . GLU A 1 99 ? 16.279 -1.382 -7.652 1.00 81.31 99 GLU A C 1
ATOM 740 O O . GLU A 1 99 ? 17.408 -1.870 -7.571 1.00 81.31 99 GLU A O 1
ATOM 745 N N . ASP A 1 100 ? 15.181 -2.151 -7.648 1.00 76.25 100 ASP A N 1
ATOM 746 C CA . ASP A 1 100 ? 15.187 -3.617 -7.516 1.00 76.25 100 ASP A CA 1
ATOM 747 C C . ASP A 1 100 ? 14.846 -4.300 -8.849 1.00 76.25 100 ASP A C 1
ATOM 749 O O . ASP A 1 100 ? 13.693 -4.317 -9.268 1.00 76.25 100 ASP A O 1
ATOM 753 N N . ASP A 1 101 ? 15.829 -4.967 -9.464 1.00 74.12 101 ASP A N 1
ATOM 754 C CA . ASP A 1 101 ? 15.677 -5.707 -10.732 1.00 74.12 101 ASP A CA 1
ATOM 755 C C . ASP A 1 101 ? 14.616 -6.832 -10.693 1.00 74.12 101 ASP A C 1
ATOM 757 O O . ASP A 1 101 ? 14.268 -7.411 -11.725 1.00 74.12 101 ASP A O 1
ATOM 761 N N . ARG A 1 102 ? 14.129 -7.213 -9.503 1.00 73.12 102 ARG A N 1
ATOM 762 C CA . ARG A 1 102 ? 13.066 -8.220 -9.323 1.00 73.12 102 ARG A CA 1
ATOM 763 C C . ARG A 1 102 ? 11.674 -7.600 -9.258 1.00 73.12 102 ARG A C 1
ATOM 765 O O . ARG A 1 102 ? 10.692 -8.346 -9.253 1.00 73.12 102 ARG A O 1
ATOM 772 N N . ALA A 1 103 ? 11.579 -6.281 -9.127 1.00 76.06 103 ALA A N 1
ATOM 773 C CA . ALA A 1 103 ? 10.323 -5.562 -9.202 1.00 76.06 103 ALA A CA 1
ATOM 774 C C . ALA A 1 103 ? 9.980 -5.244 -10.668 1.00 76.06 103 ALA A C 1
ATOM 776 O O . ALA A 1 103 ? 10.874 -5.107 -11.504 1.00 76.06 103 ALA A O 1
ATOM 777 N N . PRO A 1 104 ? 8.687 -5.143 -11.014 1.00 76.38 104 PRO A N 1
ATOM 778 C CA . PRO A 1 104 ? 8.285 -4.572 -12.293 1.00 76.38 104 PRO A CA 1
ATOM 779 C C . PRO A 1 104 ? 8.740 -3.115 -12.408 1.00 76.38 104 PRO A C 1
ATOM 781 O O . PRO A 1 104 ? 8.910 -2.431 -11.397 1.00 76.38 104 PRO A O 1
ATOM 784 N N . GLU A 1 105 ? 8.848 -2.611 -13.639 1.00 72.38 105 GLU A N 1
ATOM 785 C CA . GLU A 1 105 ? 9.080 -1.183 -13.860 1.00 72.38 105 GLU A CA 1
ATOM 786 C C . GLU A 1 105 ? 7.972 -0.351 -13.180 1.00 72.38 105 GLU A C 1
ATOM 788 O O . GLU A 1 105 ? 6.783 -0.676 -13.318 1.00 72.38 105 GLU A O 1
ATOM 793 N N . PRO A 1 106 ? 8.323 0.709 -12.427 1.00 73.50 106 PRO A N 1
ATOM 794 C CA . PRO A 1 106 ? 7.331 1.541 -11.765 1.00 73.50 106 PRO A CA 1
ATOM 795 C C . PRO A 1 106 ? 6.435 2.232 -12.800 1.00 73.50 106 PRO A C 1
ATOM 797 O O . PRO A 1 106 ? 6.904 2.610 -13.877 1.00 73.50 106 PRO A O 1
ATOM 800 N N . PRO A 1 107 ? 5.142 2.440 -12.492 1.00 69.62 107 PRO A N 1
ATOM 801 C CA . PRO A 1 107 ? 4.240 3.115 -13.409 1.00 69.62 107 PRO A CA 1
ATOM 802 C C . PRO A 1 107 ? 4.768 4.519 -13.700 1.00 69.62 107 PRO A C 1
ATOM 804 O O . PRO A 1 107 ? 5.007 5.313 -12.787 1.00 69.62 107 PRO A O 1
ATOM 807 N N . GLU A 1 108 ? 4.929 4.851 -14.980 1.00 61.69 108 GLU A N 1
ATOM 808 C CA . GLU A 1 108 ? 5.345 6.194 -15.355 1.00 61.69 108 GLU A CA 1
ATOM 809 C C . GLU A 1 108 ? 4.305 7.194 -14.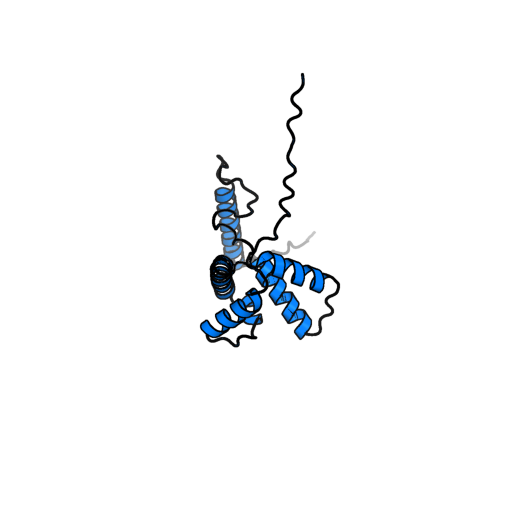826 1.00 61.69 108 GLU A C 1
ATOM 811 O O . GLU A 1 108 ? 3.107 7.048 -15.072 1.00 61.69 108 GLU A O 1
ATOM 816 N N . ALA A 1 109 ? 4.738 8.247 -14.123 1.00 49.78 109 ALA A N 1
ATOM 817 C CA . ALA A 1 109 ? 3.845 9.212 -13.459 1.00 49.78 109 ALA A CA 1
ATOM 818 C C . ALA A 1 109 ? 2.820 9.902 -14.396 1.00 49.78 109 ALA A C 1
ATOM 820 O O . ALA A 1 109 ? 1.900 10.588 -13.942 1.00 49.78 109 ALA A O 1
ATOM 821 N N . HIS A 1 110 ? 2.972 9.740 -15.714 1.00 46.41 110 HIS A N 1
ATOM 822 C CA . HIS A 1 110 ? 2.071 10.256 -16.737 1.00 46.41 110 HIS A CA 1
ATOM 823 C C . HIS A 1 110 ? 1.051 9.227 -17.264 1.00 46.41 110 HIS A C 1
ATOM 825 O O . HIS A 1 110 ? 0.070 9.627 -17.899 1.00 46.41 110 HIS A O 1
ATOM 831 N N . LEU A 1 111 ? 1.210 7.938 -16.958 1.00 49.44 111 LEU A N 1
ATOM 832 C CA . LEU A 1 111 ? 0.298 6.863 -17.346 1.00 49.44 111 LEU A CA 1
ATOM 833 C C . LEU A 1 111 ? -0.761 6.645 -16.262 1.00 49.44 111 LEU A C 1
ATOM 835 O O . LEU A 1 111 ? -0.783 5.667 -15.523 1.00 49.44 111 LEU A O 1
ATOM 839 N N . VAL A 1 112 ? -1.678 7.605 -16.171 1.00 50.78 112 VAL A N 1
ATOM 840 C CA . VAL A 1 112 ? -2.867 7.495 -15.321 1.00 50.78 112 VAL A CA 1
ATOM 841 C C . VAL A 1 112 ? -3.981 6.827 -16.117 1.00 50.78 112 VAL A C 1
ATOM 843 O O . VAL A 1 112 ? -4.395 7.358 -17.150 1.00 50.78 112 VAL A O 1
ATOM 846 N N . TRP A 1 113 ? -4.551 5.736 -15.596 1.00 45.06 113 TRP A N 1
ATOM 847 C CA . TRP A 1 113 ? -5.835 5.236 -16.089 1.00 45.06 113 TRP A CA 1
ATOM 848 C C . TRP A 1 113 ? -6.902 6.314 -15.880 1.00 45.06 113 TRP A C 1
ATOM 850 O O . TRP A 1 113 ? -7.332 6.622 -14.766 1.00 45.06 113 TRP A O 1
ATOM 860 N N . SER A 1 114 ? -7.302 6.950 -16.976 1.00 55.28 114 SER A N 1
ATOM 861 C CA . SER A 1 114 ? -8.320 7.987 -16.990 1.00 55.28 114 SER A CA 1
ATOM 862 C C . SER A 1 114 ? -9.388 7.617 -18.000 1.00 55.28 114 SER A C 1
ATOM 864 O O . SER A 1 114 ? -9.083 7.254 -19.129 1.00 55.28 114 SER A O 1
ATOM 866 N N . ALA A 1 115 ? -10.655 7.805 -17.630 1.00 65.19 115 ALA A N 1
ATOM 867 C CA . ALA A 1 115 ? -11.765 7.728 -18.581 1.00 65.19 115 ALA A CA 1
ATOM 868 C C . ALA A 1 115 ? -11.706 8.829 -19.668 1.00 65.19 115 ALA A C 1
ATOM 870 O O . ALA A 1 115 ? -12.553 8.862 -20.556 1.00 65.19 115 ALA A O 1
ATOM 871 N N . PHE A 1 116 ? -10.737 9.751 -19.589 1.00 58.25 116 PHE A N 1
ATOM 872 C CA . PHE A 1 116 ? -10.544 10.856 -20.522 1.00 58.25 116 PHE A CA 1
ATOM 873 C C . PHE A 1 116 ? -9.147 10.779 -21.146 1.00 58.25 116 PHE A C 1
ATOM 875 O O . PHE A 1 116 ? -8.152 10.732 -20.423 1.00 58.25 116 PHE A O 1
ATOM 882 N N . SER A 1 117 ? -9.075 10.818 -22.480 1.00 55.25 117 SER A N 1
ATOM 883 C CA . SER A 1 117 ? -7.804 10.866 -23.213 1.00 55.25 117 SER A CA 1
ATOM 884 C C . SER A 1 117 ? -6.977 12.103 -22.816 1.00 55.25 117 SER A C 1
ATOM 886 O O . SER A 1 117 ? -7.549 13.189 -22.666 1.00 55.25 117 SER A O 1
ATOM 888 N N . PRO A 1 118 ? -5.638 11.994 -22.690 1.00 52.75 118 PRO A N 1
ATOM 889 C CA . PRO A 1 118 ? -4.764 13.144 -22.442 1.00 52.75 118 PRO A CA 1
ATOM 890 C C . PRO A 1 118 ? -4.809 14.192 -23.568 1.00 52.75 118 PRO A C 1
ATOM 892 O O . PRO A 1 118 ? -4.493 15.355 -23.325 1.00 52.75 118 PRO A O 1
ATOM 895 N N . HIS A 1 119 ? -5.263 13.809 -24.766 1.00 55.88 119 HIS A N 1
ATOM 896 C CA . HIS A 1 119 ? -5.451 14.700 -25.915 1.00 55.88 119 HIS A CA 1
ATOM 897 C C . HIS A 1 119 ? -6.914 15.075 -26.168 1.00 55.88 119 HIS A C 1
ATOM 899 O O . HIS A 1 119 ? -7.231 15.534 -27.260 1.00 55.88 119 HIS A O 1
ATOM 905 N N . ASP A 1 120 ? -7.816 14.875 -25.201 1.00 64.38 120 ASP A N 1
ATOM 906 C CA . ASP A 1 120 ? -9.222 15.248 -25.363 1.00 64.38 120 ASP A CA 1
ATOM 907 C C . ASP A 1 120 ? -9.352 16.761 -25.657 1.00 64.38 120 ASP A C 1
ATOM 909 O O . ASP A 1 120 ? -9.143 17.585 -24.753 1.00 64.38 120 ASP A O 1
ATOM 913 N N . PRO A 1 121 ? -9.731 17.151 -26.892 1.00 53.41 121 PRO A N 1
ATOM 914 C CA . PRO A 1 121 ? -9.796 18.552 -27.301 1.00 53.41 121 PRO A CA 1
ATOM 915 C C . PRO A 1 121 ? -10.894 19.322 -26.557 1.00 53.41 121 PRO A C 1
ATOM 917 O O . PRO A 1 121 ? -10.902 20.553 -26.553 1.00 53.41 121 PRO A O 1
ATOM 920 N N . HIS A 1 122 ? -11.814 18.614 -25.898 1.00 64.94 122 HIS A N 1
ATOM 921 C CA . HIS A 1 122 ? -12.898 19.197 -25.116 1.00 64.94 122 HIS A CA 1
ATOM 922 C C . HIS A 1 122 ? -12.551 19.338 -23.626 1.00 64.94 122 HIS A C 1
ATOM 924 O O . HIS A 1 122 ? -13.344 19.881 -22.850 1.00 64.94 122 HIS A O 1
ATOM 930 N N . GLY A 1 123 ? -11.359 18.895 -23.207 1.00 65.31 123 GLY A N 1
ATOM 931 C CA . GLY A 1 123 ? -10.868 19.061 -21.841 1.00 65.31 123 GLY A CA 1
ATOM 932 C C . GLY A 1 123 ? -11.727 18.344 -20.793 1.00 65.31 123 GLY A C 1
ATOM 933 O O . GLY A 1 123 ? -11.928 18.878 -19.692 1.00 65.31 123 GLY A O 1
ATOM 934 N N . GLY A 1 124 ? -12.241 17.151 -21.111 1.00 67.75 124 GLY A N 1
ATOM 935 C CA . GLY A 1 124 ? -13.184 16.366 -20.310 1.00 67.75 124 GLY A CA 1
ATOM 936 C C . GLY A 1 124 ? -12.723 16.118 -18.877 1.00 67.75 124 GLY A C 1
ATOM 937 O O . GLY A 1 124 ? -13.501 16.306 -17.939 1.00 67.75 124 GLY A O 1
ATOM 938 N N . ARG A 1 125 ? -11.424 15.866 -18.662 1.00 61.12 125 ARG A N 1
ATOM 939 C CA . ARG A 1 125 ? -10.833 15.759 -17.312 1.00 61.12 125 ARG A CA 1
ATOM 940 C C . ARG A 1 125 ? -11.009 17.046 -16.495 1.00 61.12 125 ARG A C 1
ATOM 942 O O . ARG A 1 125 ? -11.329 17.004 -15.305 1.00 61.12 125 ARG A O 1
ATOM 949 N N . GLY A 1 126 ? -10.829 18.207 -17.126 1.00 61.19 126 GLY A N 1
ATOM 950 C CA . GLY A 1 126 ? -11.042 19.513 -16.503 1.00 61.19 126 GLY A CA 1
ATOM 951 C C . GLY A 1 126 ? -12.521 19.789 -16.219 1.00 61.19 126 GLY A C 1
ATOM 952 O O . GLY A 1 126 ? -12.862 20.296 -15.148 1.00 61.19 126 GLY A O 1
ATOM 953 N N . ALA A 1 127 ? -13.409 19.418 -17.143 1.00 66.69 127 ALA A N 1
ATOM 954 C CA . ALA A 1 127 ? -14.854 19.550 -16.968 1.00 66.69 127 ALA A CA 1
ATOM 955 C C . ALA A 1 127 ? -15.377 18.670 -15.820 1.00 66.69 127 ALA A C 1
ATOM 957 O O . ALA A 1 127 ? -16.104 19.165 -14.954 1.00 66.69 127 ALA A O 1
ATOM 958 N N . PHE A 1 128 ? -14.928 17.414 -15.752 1.00 64.06 128 PHE A N 1
ATOM 959 C CA . PHE A 1 128 ? -15.243 16.478 -14.677 1.00 64.06 128 PHE A CA 1
ATOM 960 C C . PHE A 1 128 ? -14.769 16.995 -13.313 1.00 64.06 128 PHE A C 1
ATOM 962 O O . PHE A 1 128 ? -15.572 17.104 -12.386 1.00 64.06 128 PHE A O 1
ATOM 969 N N . ARG A 1 129 ? -13.505 17.433 -13.195 1.00 65.44 129 ARG A N 1
ATOM 970 C CA . ARG A 1 129 ? -12.975 18.022 -11.948 1.00 65.44 129 ARG A CA 1
ATOM 971 C C . ARG A 1 129 ? -13.800 19.224 -11.480 1.00 65.44 129 ARG A C 1
ATOM 973 O O . ARG A 1 129 ? -14.094 19.338 -10.291 1.00 65.44 129 ARG A O 1
ATOM 980 N N . ARG A 1 130 ? -14.225 20.103 -12.397 1.00 64.19 130 ARG A N 1
ATOM 981 C CA . ARG A 1 130 ? -15.107 21.241 -12.073 1.00 64.19 130 ARG A CA 1
ATOM 982 C C . ARG A 1 130 ? -16.503 20.797 -11.636 1.00 64.19 130 ARG A C 1
ATOM 984 O O . ARG A 1 130 ? -17.099 21.446 -10.780 1.00 64.19 130 ARG A O 1
ATOM 991 N N . ALA A 1 131 ? -17.048 19.734 -12.221 1.00 64.75 131 ALA A N 1
ATOM 992 C CA . ALA A 1 131 ? -18.348 19.191 -11.832 1.00 64.75 131 ALA A CA 1
ATOM 993 C C . ALA A 1 131 ? -18.302 18.559 -10.431 1.00 64.75 131 ALA A C 1
ATOM 995 O O . ALA A 1 131 ? -19.146 18.877 -9.596 1.00 64.75 131 ALA A O 1
ATOM 996 N N . VAL A 1 132 ? -17.276 17.751 -10.142 1.00 57.56 132 VAL A N 1
ATOM 997 C CA . VAL A 1 132 ? -17.059 17.146 -8.817 1.00 57.56 132 VAL A CA 1
ATOM 998 C C . VAL A 1 132 ? -16.852 18.224 -7.754 1.00 57.56 132 VAL A C 1
ATOM 1000 O O . VAL A 1 132 ? -17.550 18.212 -6.745 1.00 57.56 132 VAL A O 1
ATOM 1003 N N . ARG A 1 133 ? -15.983 19.217 -8.002 1.00 57.91 133 ARG A N 1
ATOM 1004 C CA . ARG A 1 133 ? -15.773 20.336 -7.064 1.00 57.91 133 ARG A CA 1
ATOM 1005 C C . ARG A 1 133 ? -17.067 21.097 -6.769 1.00 57.91 133 ARG A C 1
ATOM 1007 O O . ARG A 1 133 ? -17.368 21.326 -5.603 1.00 57.91 133 ARG A O 1
ATOM 1014 N N . ARG A 1 134 ? -17.865 21.415 -7.796 1.00 67.94 134 ARG A N 1
ATOM 1015 C CA . ARG A 1 134 ? -19.175 22.068 -7.619 1.00 67.94 134 ARG A CA 1
ATOM 1016 C C . ARG A 1 134 ? -20.154 21.205 -6.828 1.00 67.94 134 ARG A C 1
ATOM 1018 O O . ARG A 1 134 ? -20.874 21.729 -5.989 1.00 67.94 134 ARG A O 1
ATOM 1025 N N . ARG A 1 135 ? -20.169 19.887 -7.044 1.00 67.00 135 ARG A N 1
ATOM 1026 C CA . ARG A 1 135 ? -21.007 18.960 -6.270 1.00 67.00 135 ARG A CA 1
ATOM 1027 C C . ARG A 1 135 ? -20.597 18.925 -4.799 1.00 67.00 135 ARG A C 1
ATOM 1029 O O . ARG A 1 135 ? -21.471 18.996 -3.943 1.00 67.00 135 ARG A O 1
ATOM 1036 N N . THR A 1 136 ? -19.301 18.860 -4.509 1.00 60.47 136 THR A N 1
ATOM 1037 C CA . THR A 1 136 ? -18.777 18.885 -3.136 1.00 60.47 136 THR A CA 1
ATOM 1038 C C . THR A 1 136 ? -19.053 20.223 -2.452 1.00 60.47 136 THR A C 1
ATOM 1040 O O . THR A 1 136 ? -19.473 20.238 -1.299 1.00 60.47 136 THR A O 1
ATOM 1043 N N . GLU A 1 137 ? -18.882 21.347 -3.153 1.00 64.75 137 GLU A N 1
ATOM 1044 C CA . GLU A 1 137 ? -19.220 22.677 -2.631 1.00 64.75 137 GLU A CA 1
ATOM 1045 C C . GLU A 1 137 ? -20.723 22.803 -2.350 1.00 64.75 137 GLU A C 1
ATOM 1047 O O . GLU A 1 137 ? -21.111 23.238 -1.268 1.00 64.75 137 GLU A O 1
ATOM 1052 N N . ASN A 1 138 ? -21.573 22.345 -3.271 1.00 66.25 138 ASN A N 1
ATOM 1053 C CA . ASN A 1 138 ? -23.024 22.340 -3.087 1.00 66.25 138 ASN A CA 1
ATOM 1054 C C . ASN A 1 138 ? -23.456 21.425 -1.936 1.00 66.25 138 ASN A C 1
ATOM 1056 O O . ASN A 1 138 ? -24.334 21.797 -1.166 1.00 66.25 138 ASN A O 1
ATOM 1060 N N . ALA A 1 139 ? -22.833 20.254 -1.779 1.00 64.75 139 ALA A N 1
ATOM 1061 C CA . ALA A 1 139 ? -23.097 19.353 -0.660 1.00 64.75 139 ALA A CA 1
ATOM 1062 C C . ALA A 1 139 ? -22.675 19.976 0.679 1.00 64.75 139 ALA A C 1
ATOM 1064 O O . ALA A 1 139 ? -23.430 19.919 1.645 1.00 64.75 139 ALA A O 1
ATOM 1065 N N . ARG A 1 140 ? -21.511 20.639 0.729 1.00 66.38 140 ARG A N 1
ATOM 1066 C CA . ARG A 1 140 ? -21.065 21.392 1.911 1.00 66.38 140 ARG A CA 1
ATOM 1067 C C . ARG A 1 140 ? -22.010 22.546 2.238 1.00 66.38 140 ARG A C 1
ATOM 1069 O O . ARG A 1 140 ? -22.372 22.705 3.396 1.00 66.38 140 ARG A O 1
ATOM 1076 N N . ARG A 1 141 ? -22.473 23.305 1.241 1.00 65.38 141 ARG A N 1
ATOM 1077 C CA . ARG A 1 141 ? -23.493 24.349 1.447 1.00 65.38 141 ARG A CA 1
ATOM 1078 C C . ARG A 1 141 ? -24.811 23.767 1.955 1.00 65.38 141 ARG A C 1
ATOM 1080 O O . ARG A 1 141 ? -25.354 24.283 2.920 1.00 65.38 141 ARG A O 1
ATOM 1087 N N . ALA A 1 142 ? -25.279 22.657 1.389 1.00 64.56 142 ALA A N 1
ATOM 1088 C CA . ALA A 1 142 ? -26.505 21.986 1.826 1.00 64.56 142 ALA A CA 1
ATOM 1089 C C . ALA A 1 142 ? -26.425 21.430 3.262 1.00 64.56 142 ALA A C 1
ATOM 1091 O O . ALA A 1 142 ? -27.453 21.292 3.919 1.00 64.56 142 ALA A O 1
ATOM 1092 N N . LEU A 1 143 ? -25.221 21.119 3.755 1.00 63.66 143 LEU A N 1
ATOM 1093 C CA . LEU A 1 143 ? -24.982 20.738 5.152 1.00 63.66 143 LEU A CA 1
ATOM 1094 C C . LEU A 1 143 ? -24.969 21.942 6.110 1.00 63.66 143 LEU A C 1
ATOM 1096 O O . LEU A 1 143 ? -25.216 21.767 7.299 1.00 63.66 143 LEU A O 1
ATOM 1100 N N . LEU A 1 144 ? -24.688 23.145 5.601 1.00 65.12 144 LEU A N 1
ATOM 1101 C CA . LEU A 1 144 ? -24.627 24.390 6.375 1.00 65.12 144 LEU A CA 1
ATOM 1102 C C . LEU A 1 144 ? -25.928 25.207 6.309 1.00 65.12 144 LEU A C 1
ATOM 1104 O O . LEU A 1 144 ? -26.130 26.103 7.127 1.00 65.12 144 LEU A O 1
ATOM 1108 N N . GLU A 1 145 ? -26.822 24.913 5.364 1.00 57.69 145 GLU A N 1
ATOM 1109 C CA . GLU A 1 145 ? -28.128 25.562 5.279 1.00 57.69 145 GLU A CA 1
ATOM 1110 C C . GLU A 1 145 ? -29.141 24.918 6.247 1.00 57.69 145 GLU A C 1
ATOM 1112 O O . GLU A 1 145 ? -29.349 23.699 6.222 1.00 57.69 145 GLU A O 1
ATOM 1117 N N . PRO A 1 146 ? -29.830 25.707 7.095 1.00 53.28 146 PRO A N 1
ATOM 1118 C CA . PRO A 1 146 ? -30.848 25.174 7.986 1.00 53.28 146 PRO A CA 1
ATOM 1119 C C . PRO A 1 146 ? -32.014 24.602 7.171 1.00 53.28 146 PRO A C 1
ATOM 1121 O O . PRO A 1 146 ? -32.655 25.300 6.380 1.00 53.28 146 PRO A O 1
ATOM 1124 N N . ARG A 1 147 ? -32.313 23.314 7.387 1.00 58.41 147 ARG A N 1
ATOM 1125 C CA . ARG A 1 147 ? -33.471 22.629 6.796 1.00 58.41 147 ARG A CA 1
ATOM 1126 C C . ARG A 1 147 ? -34.746 23.410 7.123 1.00 58.41 147 ARG A C 1
ATOM 1128 O O . ARG A 1 147 ? -35.186 23.427 8.270 1.00 58.41 147 ARG A O 1
ATOM 1135 N N . ARG A 1 148 ? -35.361 24.040 6.115 1.00 59.44 148 ARG A N 1
ATOM 1136 C CA . ARG A 1 148 ? -36.663 24.698 6.289 1.00 59.44 148 ARG A CA 1
ATOM 1137 C C . ARG A 1 148 ? -37.706 23.662 6.731 1.00 59.44 148 ARG A C 1
ATOM 1139 O O . ARG A 1 148 ? -37.825 22.621 6.077 1.00 59.44 148 ARG A O 1
ATOM 1146 N N . PRO A 1 149 ? -38.473 23.923 7.803 1.00 52.56 149 PRO A N 1
ATOM 1147 C CA . PRO A 1 149 ? -39.506 23.003 8.249 1.00 52.56 149 PRO A CA 1
ATOM 1148 C C . PRO A 1 149 ? -40.610 22.905 7.189 1.00 52.56 149 PRO A C 1
ATOM 1150 O O . PRO A 1 149 ? -41.107 23.914 6.685 1.00 52.56 149 PRO A O 1
ATOM 1153 N N . ARG A 1 150 ? -40.989 21.670 6.839 1.00 57.28 150 ARG A N 1
ATOM 1154 C CA . ARG A 1 150 ? -42.171 21.397 6.015 1.00 57.28 150 ARG A CA 1
ATOM 1155 C C . ARG A 1 150 ? -43.406 21.823 6.806 1.00 57.28 150 ARG A C 1
ATOM 1157 O O . ARG A 1 150 ? -43.747 21.190 7.799 1.00 57.28 150 ARG A O 1
ATOM 1164 N N . VAL A 1 151 ? -44.071 22.887 6.362 1.00 59.25 151 VAL A N 1
ATOM 1165 C CA . VAL A 1 151 ? -45.370 23.295 6.902 1.00 59.25 151 VAL A CA 1
ATOM 1166 C C . VAL A 1 151 ? -46.393 22.236 6.494 1.00 59.25 151 VAL A C 1
ATOM 1168 O O . VAL A 1 151 ? -46.661 22.047 5.308 1.00 59.25 151 VAL A O 1
ATOM 1171 N N . ALA A 1 152 ? -46.923 21.511 7.478 1.00 52.81 152 ALA A N 1
ATOM 1172 C CA . ALA A 1 152 ? -48.030 20.590 7.281 1.00 52.81 152 ALA A CA 1
ATOM 1173 C C . ALA A 1 152 ? -49.271 21.397 6.874 1.00 52.81 152 ALA A C 1
ATOM 1175 O O . ALA A 1 152 ? -49.844 22.131 7.679 1.00 52.81 152 ALA A O 1
ATOM 1176 N N . GLY A 1 153 ? -49.659 21.288 5.602 1.00 54.34 153 GLY A N 1
ATOM 1177 C CA . GLY A 1 153 ? -50.921 21.814 5.100 1.00 54.34 153 GLY A CA 1
ATOM 1178 C C . GLY A 1 153 ? -52.083 21.099 5.782 1.00 54.34 153 GLY A C 1
ATOM 1179 O O . GLY A 1 153 ? -52.340 19.923 5.532 1.00 54.34 153 GLY A O 1
ATOM 1180 N N . ARG A 1 154 ? -52.737 21.836 6.674 1.00 50.06 154 ARG A N 1
ATOM 1181 C CA . ARG A 1 154 ? -54.002 21.536 7.341 1.00 50.06 154 ARG A CA 1
ATOM 1182 C C . ARG A 1 154 ? -55.070 21.162 6.305 1.00 50.06 154 ARG A C 1
ATOM 1184 O O . ARG A 1 154 ? -55.323 21.931 5.382 1.00 50.06 154 ARG A O 1
ATOM 1191 N N . ARG A 1 155 ? -55.678 19.982 6.459 1.00 57.50 155 ARG A N 1
ATOM 1192 C CA . ARG A 1 155 ? -56.974 19.656 5.847 1.00 57.50 155 ARG A CA 1
ATOM 1193 C C . ARG A 1 155 ? -58.047 20.373 6.654 1.00 57.50 155 ARG A C 1
ATOM 1195 O O . ARG A 1 155 ? -58.051 20.192 7.863 1.00 57.50 155 ARG A O 1
ATOM 1202 N N . ASP A 1 156 ? -58.934 21.103 5.994 1.00 55.75 156 ASP A N 1
ATOM 1203 C CA . ASP A 1 156 ? -60.243 21.469 6.533 1.00 55.75 156 ASP A CA 1
ATOM 1204 C C . ASP A 1 156 ? -61.243 21.565 5.368 1.00 55.75 156 ASP A C 1
ATOM 1206 O O . ASP A 1 156 ? -60.966 22.260 4.391 1.00 55.75 156 ASP A O 1
ATOM 1210 N N . GLY A 1 157 ? -62.379 20.871 5.525 1.00 46.38 157 GLY A N 1
ATOM 1211 C CA . GLY A 1 157 ? -63.683 21.188 4.918 1.00 46.38 157 GLY A CA 1
ATOM 1212 C C . GLY A 1 157 ? -63.955 20.670 3.521 1.00 46.38 157 GLY A C 1
ATOM 1213 O O . GLY A 1 157 ? -63.833 21.487 2.587 1.00 46.38 157 GLY A O 1
#

Secondary structure (DSSP, 8-state):
--------------PPP--HHHHHHHHHHHHHHHTT----HHHHHHHHHHHHHH-TTHHHHHHHHHHHTTS-TT-THHHHH-HHHHHHHHHHHHHHHHH-TTSPPPPPTT----SS-TT-TT-HHHHHHHHHHHHHHHHHHHHHS------------

Sequence (157 aa):
MIDDGAFSDDGQAFAPGADRYLLRGWVELELALEGGVPVDAAHAVLSDVVVRAFGPGMFGWVAETLAAEGRDPQDLAALLDDEDLAERTLVVLHERMGEDDRAPEPPEAHLVWSAFSPHDPHGGRGAFRRAVRRRTENARRALLEPRRPRVAGRRDG

Foldseek 3Di:
DDPPPDPPPPPPPPQPALDLVLLVVLLVVVVCVVVVNDDPCCNVVSVVSNCSHQNPCLLVLQLVLCVVVVHHSPPSVCLVVDVVSSVVSSVSSQVVLCVDPRHPHHPDPPPDPDPDDPVRPVPVVVVVVVVVVVVVVVVVVVVVDPDDDDDPDDDDD

pLDDT: mean 72.86, std 17.29, range [33.88, 96.44]

Radius of gyration: 23.62 Å; chains: 1; bounding box: 80×43×67 Å